Protein AF-A0A317HDI4-F1 (afdb_monomer_lite)

Sequence (137 aa):
MKSIYSAAELQEAIDELERKRINQELDIHDHFEGLVENLKPANLVKHTFQDILSSPSARNNLLGSAIGLGSGLLSRKLLVGKSTSILGKTIGSLVQFGVAGVIAKNSEKIKEKAAELIGRIFGRKKRYQPDIIEEEK

Secondary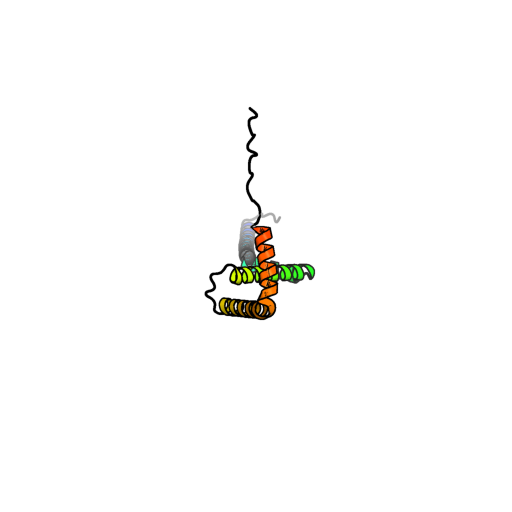 structure (DSSP, 8-state):
-PPP-SHHHHHHHHHHHHHHHHHHHHHHHHHHHHHHHHHSHHHHHHHHHHHHHHSHHHHHHHHHHHHHHHHHHHHHHHHTS---SHHHHHHHHHHHHHHHHHHHHTHHHHHHHHHHHHHHHH---PPP---------

Structure (mmCIF, N/CA/C/O backbone):
data_AF-A0A317HDI4-F1
#
_entry.id   AF-A0A317HDI4-F1
#
loop_
_atom_site.group_PDB
_atom_site.id
_atom_site.type_symbol
_atom_site.label_atom_id
_atom_site.label_alt_id
_atom_site.label_comp_id
_atom_site.label_asym_id
_atom_site.label_entity_id
_atom_site.label_seq_id
_atom_site.pdbx_PDB_ins_code
_atom_site.Cartn_x
_atom_site.Cartn_y
_atom_site.Cartn_z
_atom_site.occupancy
_atom_site.B_iso_or_equiv
_atom_site.auth_seq_id
_atom_site.auth_comp_id
_atom_site.auth_asym_id
_atom_site.auth_atom_id
_atom_site.pdbx_PDB_model_num
ATOM 1 N N .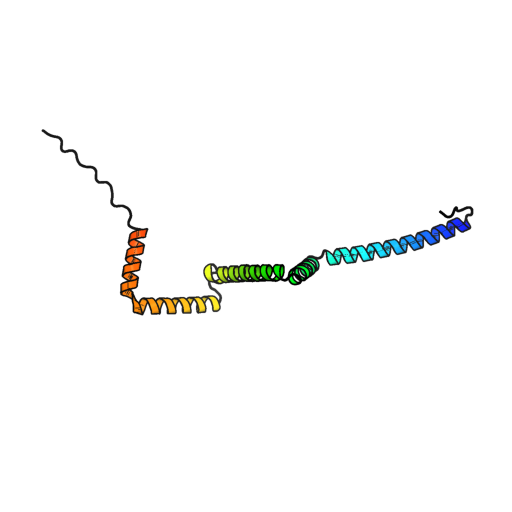 MET A 1 1 ? 29.352 12.838 -38.281 1.00 51.97 1 MET A N 1
ATOM 2 C CA . MET A 1 1 ? 28.609 12.124 -39.340 1.00 51.97 1 MET A CA 1
ATOM 3 C C . MET A 1 1 ? 29.625 11.600 -40.331 1.00 51.97 1 MET A C 1
ATOM 5 O O . MET A 1 1 ? 30.459 12.385 -40.764 1.00 51.97 1 MET A O 1
ATOM 9 N N . LYS A 1 2 ? 29.621 10.293 -40.611 1.00 65.94 2 LYS A N 1
ATOM 10 C CA . LYS A 1 2 ? 30.476 9.711 -41.650 1.00 65.94 2 LYS A CA 1
ATOM 11 C C . LYS A 1 2 ? 29.814 10.033 -42.993 1.00 65.94 2 LYS A C 1
ATOM 13 O O . LYS A 1 2 ? 28.639 9.725 -43.169 1.00 65.94 2 LYS A O 1
ATOM 18 N N . SER A 1 3 ? 30.513 10.742 -43.871 1.00 70.62 3 SER A N 1
ATOM 19 C CA . SER A 1 3 ? 29.998 11.067 -45.202 1.00 70.62 3 SER A CA 1
ATOM 20 C C . SER A 1 3 ? 30.169 9.848 -46.106 1.00 70.62 3 SER A C 1
ATOM 22 O O . SER A 1 3 ? 31.257 9.280 -46.150 1.00 70.62 3 SER A O 1
ATOM 24 N N . ILE A 1 4 ? 29.089 9.429 -46.762 1.00 71.31 4 ILE A N 1
ATOM 25 C CA . ILE A 1 4 ? 29.035 8.230 -47.607 1.00 71.31 4 ILE A CA 1
ATOM 26 C C . ILE A 1 4 ? 29.308 8.663 -49.047 1.00 71.31 4 ILE A C 1
ATOM 28 O O . ILE A 1 4 ? 28.578 9.504 -49.573 1.00 71.31 4 ILE A O 1
ATOM 32 N N . TYR A 1 5 ? 30.341 8.108 -49.679 1.00 75.81 5 TYR A N 1
ATOM 33 C CA . TYR A 1 5 ? 30.775 8.509 -51.021 1.00 75.81 5 TYR A CA 1
ATOM 34 C C . TYR A 1 5 ? 30.715 7.367 -52.046 1.00 75.81 5 TYR A C 1
ATOM 36 O O . TYR A 1 5 ? 30.917 7.611 -53.236 1.00 75.81 5 TYR A O 1
ATOM 44 N N . SER A 1 6 ? 30.405 6.135 -51.626 1.00 82.69 6 SER A N 1
ATOM 45 C CA . SER A 1 6 ? 30.270 4.981 -52.523 1.00 82.69 6 SER A CA 1
ATOM 46 C C . SER A 1 6 ? 29.069 4.088 -52.192 1.00 82.69 6 SER A C 1
ATOM 48 O O . SER A 1 6 ? 28.567 4.070 -51.069 1.00 82.69 6 SER A O 1
ATOM 50 N N . ALA A 1 7 ? 28.621 3.303 -53.178 1.00 82.44 7 ALA A N 1
ATOM 51 C CA . ALA A 1 7 ? 27.519 2.353 -53.005 1.00 82.44 7 ALA A CA 1
ATOM 52 C C . ALA A 1 7 ? 27.822 1.267 -51.951 1.00 82.44 7 ALA A C 1
ATOM 54 O O . ALA A 1 7 ? 26.915 0.829 -51.251 1.00 82.44 7 ALA A O 1
ATOM 55 N N . ALA A 1 8 ? 29.091 0.869 -51.801 1.00 83.94 8 ALA A N 1
ATOM 56 C CA . ALA A 1 8 ? 29.512 -0.102 -50.791 1.00 83.94 8 ALA A CA 1
ATOM 57 C C . ALA A 1 8 ? 29.416 0.469 -49.364 1.00 83.94 8 ALA A C 1
ATOM 59 O O . ALA A 1 8 ? 28.897 -0.193 -48.471 1.00 83.94 8 ALA A O 1
ATOM 60 N N . GLU A 1 9 ? 29.841 1.721 -49.166 1.00 83.31 9 GLU A N 1
ATOM 61 C CA . GLU A 1 9 ? 29.707 2.423 -47.880 1.00 83.31 9 GLU A CA 1
ATOM 62 C C . GLU A 1 9 ? 28.240 2.688 -47.516 1.00 83.31 9 GLU A C 1
ATOM 64 O O . GLU A 1 9 ? 27.886 2.703 -46.338 1.00 83.31 9 GLU A O 1
ATOM 69 N N . LEU A 1 10 ? 27.376 2.894 -48.518 1.00 86.94 10 LEU A N 1
ATOM 70 C CA . LEU A 1 10 ? 25.941 3.052 -48.300 1.00 86.94 10 LEU A CA 1
ATOM 71 C C . LEU A 1 10 ? 25.313 1.753 -47.792 1.00 86.94 10 LEU A C 1
ATOM 73 O O . LEU A 1 10 ? 24.538 1.798 -46.841 1.00 86.94 10 LEU A O 1
ATOM 77 N N . GLN A 1 11 ? 25.666 0.613 -48.390 1.00 87.75 11 GLN A N 1
ATOM 78 C CA . GLN A 1 11 ? 25.165 -0.687 -47.947 1.00 87.75 11 GLN A CA 1
ATOM 79 C C . GLN A 1 11 ? 25.640 -1.016 -46.529 1.00 87.75 11 GLN A C 1
ATOM 81 O O . GLN A 1 11 ? 24.835 -1.408 -45.694 1.00 87.75 11 GLN A O 1
ATOM 86 N N . GLU A 1 12 ? 26.916 -0.773 -46.220 1.00 88.81 12 GLU A N 1
ATOM 87 C CA . GLU A 1 12 ? 27.449 -0.979 -44.868 1.00 88.81 12 GLU A CA 1
ATOM 88 C C . GLU A 1 12 ? 26.725 -0.104 -43.831 1.00 88.81 12 GLU A C 1
ATOM 90 O O . GLU A 1 12 ? 26.368 -0.579 -42.752 1.00 88.81 12 GLU A O 1
ATOM 95 N N . ALA A 1 13 ? 26.448 1.160 -44.171 1.00 88.75 13 ALA A N 1
ATOM 96 C CA . ALA A 1 13 ? 25.691 2.061 -43.309 1.00 88.75 13 ALA A CA 1
ATOM 97 C C . ALA A 1 13 ? 24.229 1.616 -43.129 1.00 88.75 13 ALA A C 1
ATOM 99 O O . ALA A 1 13 ? 23.687 1.755 -42.034 1.00 88.75 13 ALA A O 1
ATOM 100 N N . ILE A 1 14 ? 23.588 1.073 -44.171 1.00 90.94 14 ILE A N 1
ATOM 101 C CA . ILE A 1 14 ? 22.241 0.490 -44.075 1.00 90.94 14 ILE A CA 1
ATOM 102 C C . ILE A 1 14 ? 22.266 -0.714 -43.131 1.00 90.94 14 ILE A C 1
ATOM 104 O O . ILE A 1 14 ? 21.488 -0.741 -42.182 1.00 90.94 14 ILE A O 1
ATOM 108 N N . ASP A 1 15 ? 23.210 -1.639 -43.306 1.00 92.50 15 ASP A N 1
ATOM 109 C CA . ASP A 1 15 ? 23.334 -2.835 -42.467 1.00 92.50 15 ASP A CA 1
ATOM 110 C C . ASP A 1 15 ? 23.645 -2.486 -40.996 1.00 92.50 15 ASP A C 1
ATOM 112 O O . ASP A 1 15 ? 23.232 -3.184 -40.063 1.00 92.50 15 ASP A O 1
ATOM 116 N N . GLU A 1 16 ? 24.414 -1.421 -40.750 1.00 93.19 16 GLU A N 1
ATOM 117 C CA . GLU A 1 16 ? 24.659 -0.893 -39.403 1.00 93.19 16 GLU A CA 1
ATOM 118 C C . GLU A 1 16 ? 23.378 -0.294 -38.802 1.00 93.19 16 GLU A C 1
ATOM 120 O O . GLU A 1 16 ? 23.027 -0.580 -37.651 1.00 93.19 16 GLU A O 1
ATOM 125 N N . LEU A 1 17 ? 22.655 0.516 -39.579 1.00 93.25 17 LEU A N 1
ATOM 126 C CA . LEU A 1 17 ? 21.414 1.148 -39.143 1.00 93.25 17 LEU A CA 1
ATOM 127 C C . LEU A 1 17 ? 20.306 0.124 -38.890 1.00 93.25 17 LEU A C 1
ATOM 129 O O . LEU A 1 17 ? 19.580 0.277 -37.912 1.00 93.25 17 LEU A O 1
ATOM 133 N N . GLU A 1 18 ? 20.190 -0.925 -39.699 1.00 93.69 18 GLU A N 1
ATOM 134 C CA . GLU A 1 18 ? 19.237 -2.019 -39.489 1.00 93.69 18 GLU A CA 1
ATOM 135 C C . GLU A 1 18 ? 19.530 -2.775 -38.194 1.00 93.69 18 GLU A C 1
ATOM 137 O O . GLU A 1 18 ? 18.636 -2.962 -37.368 1.00 93.69 18 GLU A O 1
ATOM 142 N N . ARG A 1 19 ? 20.799 -3.114 -37.940 1.00 93.38 19 ARG A N 1
ATOM 143 C CA . ARG A 1 19 ? 21.206 -3.720 -36.663 1.00 93.38 19 ARG A CA 1
ATOM 144 C C . ARG A 1 19 ? 20.884 -2.815 -35.480 1.00 93.38 19 ARG A C 1
ATOM 146 O O . ARG A 1 19 ? 20.375 -3.279 -34.460 1.00 93.38 19 ARG A O 1
ATOM 153 N N . LYS A 1 20 ? 21.138 -1.512 -35.613 1.00 93.62 20 LYS A N 1
ATOM 154 C CA . LYS A 1 20 ? 20.804 -0.536 -34.574 1.00 93.62 20 LYS A CA 1
ATOM 155 C C . LYS A 1 20 ? 19.295 -0.434 -34.350 1.00 93.62 20 LYS A C 1
ATOM 157 O O . LYS A 1 20 ? 18.872 -0.372 -33.201 1.00 93.62 20 LYS A O 1
ATOM 162 N N . ARG A 1 21 ? 18.497 -0.442 -35.419 1.00 93.25 21 ARG A N 1
ATOM 163 C CA . ARG A 1 21 ? 17.029 -0.422 -35.366 1.00 93.25 21 ARG A CA 1
ATOM 164 C C . ARG A 1 21 ? 16.480 -1.636 -34.627 1.00 93.25 21 ARG A C 1
ATOM 166 O O . ARG A 1 21 ? 15.692 -1.445 -33.712 1.00 93.25 21 ARG A O 1
ATOM 173 N N . ILE A 1 22 ? 16.948 -2.838 -34.964 1.00 94.94 22 ILE A N 1
ATOM 174 C CA . ILE A 1 22 ? 16.524 -4.083 -34.305 1.00 94.94 22 ILE A CA 1
ATOM 175 C C . ILE A 1 22 ? 16.844 -4.035 -32.807 1.00 94.94 22 ILE A C 1
ATOM 177 O O . ILE A 1 22 ? 15.984 -4.319 -31.980 1.00 94.94 22 ILE A O 1
ATOM 181 N N . ASN A 1 23 ? 18.054 -3.609 -32.437 1.00 93.44 23 ASN A N 1
ATOM 182 C CA . ASN A 1 23 ? 18.427 -3.488 -31.025 1.00 93.44 23 ASN A CA 1
ATOM 183 C C . ASN A 1 23 ? 17.573 -2.451 -30.281 1.00 93.44 23 ASN A C 1
ATOM 185 O O . ASN A 1 23 ? 17.195 -2.676 -29.138 1.00 93.44 23 ASN A O 1
ATOM 189 N N . GLN A 1 24 ? 17.258 -1.322 -30.923 1.00 93.19 24 GLN A N 1
ATOM 190 C CA . GLN A 1 24 ? 16.378 -0.304 -30.345 1.00 93.19 24 GLN A CA 1
ATOM 191 C C . GLN A 1 24 ? 14.946 -0.814 -30.167 1.00 93.19 24 GLN A C 1
ATOM 193 O O . GLN A 1 24 ? 14.303 -0.483 -29.179 1.00 93.19 24 GLN A O 1
ATOM 198 N N . GLU A 1 25 ? 14.443 -1.606 -31.111 1.00 91.69 25 GLU A N 1
ATOM 199 C CA . GLU A 1 25 ? 13.111 -2.200 -31.030 1.00 91.69 25 GLU A CA 1
ATOM 200 C C . GLU A 1 25 ? 13.007 -3.198 -29.871 1.00 91.69 25 GLU A C 1
ATOM 202 O O . GLU A 1 25 ? 12.061 -3.122 -29.088 1.00 91.69 25 GLU A O 1
ATOM 207 N N . LEU A 1 26 ? 14.013 -4.063 -29.710 1.00 92.38 26 LEU A N 1
ATOM 208 C CA . LEU A 1 26 ? 14.100 -4.991 -28.579 1.00 92.38 26 LEU A CA 1
ATOM 209 C C . LEU A 1 26 ? 14.149 -4.247 -27.239 1.00 92.38 26 LEU A C 1
ATOM 211 O O . LEU A 1 26 ? 13.400 -4.577 -26.326 1.00 92.38 26 LEU A O 1
ATOM 215 N N . ASP A 1 27 ? 14.966 -3.198 -27.145 1.00 92.81 27 ASP A N 1
ATOM 216 C CA . ASP A 1 27 ? 15.086 -2.400 -25.924 1.00 92.81 27 ASP A CA 1
ATOM 217 C C . ASP A 1 27 ? 13.758 -1.715 -25.559 1.00 92.81 27 ASP A C 1
ATOM 219 O O . ASP A 1 27 ? 13.345 -1.719 -24.400 1.00 92.81 27 ASP A O 1
ATOM 223 N N . ILE A 1 28 ? 13.032 -1.179 -26.548 1.00 92.19 28 ILE A N 1
ATOM 224 C CA . ILE A 1 28 ? 11.699 -0.595 -26.331 1.00 92.19 28 ILE A CA 1
ATOM 225 C C . ILE A 1 28 ? 10.714 -1.654 -25.838 1.00 92.19 28 ILE A C 1
ATOM 227 O O . ILE A 1 28 ? 9.930 -1.368 -24.932 1.00 92.19 28 ILE A O 1
ATOM 231 N N . HIS A 1 29 ? 10.734 -2.849 -26.428 1.00 91.88 29 HIS A N 1
ATOM 232 C CA . HIS A 1 29 ? 9.848 -3.936 -26.031 1.00 91.88 29 HIS A CA 1
ATOM 233 C C . HIS A 1 29 ? 10.092 -4.350 -24.574 1.00 91.88 29 HIS A C 1
ATOM 235 O O . HIS A 1 29 ? 9.150 -4.376 -23.782 1.00 91.88 29 HIS A O 1
ATOM 241 N N . ASP A 1 30 ? 11.351 -4.559 -24.190 1.00 89.06 30 ASP A N 1
ATOM 242 C CA . ASP A 1 30 ? 11.730 -4.935 -22.825 1.00 89.06 30 ASP A CA 1
ATOM 243 C C . ASP A 1 30 ? 11.349 -3.850 -21.806 1.00 89.06 30 ASP A C 1
ATOM 245 O O . ASP A 1 30 ? 10.769 -4.135 -20.752 1.00 89.06 30 ASP A O 1
ATOM 249 N N . HIS A 1 31 ? 11.605 -2.579 -22.133 1.00 87.75 31 HIS A N 1
ATOM 250 C CA . HIS A 1 31 ? 11.185 -1.464 -21.288 1.00 87.75 31 HIS A CA 1
ATOM 251 C C . HIS A 1 31 ? 9.661 -1.387 -21.181 1.00 87.75 31 HIS A C 1
ATOM 253 O O . HIS A 1 31 ? 9.137 -1.151 -20.094 1.00 87.75 31 HIS A O 1
ATOM 259 N N . PHE A 1 32 ? 8.929 -1.599 -22.275 1.00 91.00 32 PHE A N 1
ATOM 260 C CA . PHE A 1 32 ? 7.472 -1.560 -22.270 1.00 91.00 32 PHE A CA 1
ATOM 261 C C . PHE A 1 32 ? 6.872 -2.686 -21.424 1.00 91.00 32 PHE A C 1
ATOM 263 O O . PHE A 1 32 ? 5.998 -2.415 -20.601 1.00 91.00 32 PHE A O 1
ATOM 270 N N . GLU A 1 33 ? 7.362 -3.919 -21.551 1.00 87.75 33 GLU A N 1
ATOM 271 C CA . GLU A 1 33 ? 6.933 -5.032 -20.699 1.00 87.75 33 GLU A CA 1
ATOM 272 C C . GLU A 1 33 ? 7.219 -4.751 -19.222 1.00 87.75 33 GLU A C 1
ATOM 274 O O . GLU A 1 33 ? 6.340 -4.928 -18.375 1.00 87.75 33 GLU A O 1
ATOM 279 N N . GLY A 1 34 ? 8.407 -4.224 -18.909 1.00 85.94 34 GLY A N 1
ATOM 280 C CA . GLY A 1 34 ? 8.758 -3.806 -17.555 1.00 85.94 34 GLY A CA 1
ATOM 281 C C . GLY A 1 34 ? 7.838 -2.707 -17.017 1.00 85.94 34 GLY A C 1
ATOM 282 O O . GLY A 1 34 ? 7.416 -2.755 -15.860 1.00 85.94 34 GLY A O 1
ATOM 283 N N . LEU A 1 35 ? 7.473 -1.723 -17.841 1.00 87.00 35 LEU A N 1
ATOM 284 C CA . LEU A 1 35 ? 6.528 -0.670 -17.462 1.00 87.00 35 LEU A CA 1
ATOM 285 C C . LEU A 1 35 ? 5.124 -1.232 -17.232 1.00 87.00 35 LEU A C 1
ATOM 287 O O . LEU A 1 35 ? 4.499 -0.908 -16.223 1.00 87.00 35 LEU A O 1
ATOM 291 N N . VAL A 1 36 ? 4.639 -2.098 -18.123 1.00 89.88 36 VAL A N 1
ATOM 292 C CA . VAL A 1 36 ? 3.338 -2.761 -17.979 1.00 89.88 36 VAL A CA 1
ATOM 293 C C . VAL A 1 36 ? 3.302 -3.587 -16.700 1.00 89.88 36 VAL A C 1
ATOM 295 O O . VAL A 1 36 ? 2.325 -3.503 -15.958 1.00 89.88 36 VAL A O 1
ATOM 298 N N . GLU A 1 37 ? 4.365 -4.335 -16.399 1.00 88.62 37 GLU A N 1
ATOM 299 C CA . GLU A 1 37 ? 4.484 -5.105 -15.164 1.00 88.62 37 GLU A CA 1
ATOM 300 C C . GLU A 1 37 ? 4.437 -4.186 -13.938 1.00 88.62 37 GLU A C 1
ATOM 302 O O . GLU A 1 37 ? 3.625 -4.405 -13.041 1.00 88.62 37 GLU A O 1
ATOM 307 N N . ASN A 1 38 ? 5.225 -3.111 -13.907 1.00 86.12 38 ASN A N 1
ATOM 308 C CA . ASN A 1 38 ? 5.256 -2.179 -12.776 1.00 86.12 38 ASN A CA 1
ATOM 309 C C . ASN A 1 38 ? 3.932 -1.425 -12.568 1.00 86.12 38 ASN A C 1
ATOM 311 O O . ASN A 1 38 ? 3.560 -1.136 -11.431 1.00 86.12 38 ASN A O 1
ATOM 315 N N . LEU A 1 39 ? 3.195 -1.144 -13.646 1.00 88.69 39 LEU A N 1
ATOM 316 C CA . LEU A 1 39 ? 1.883 -0.497 -13.598 1.00 88.69 39 LEU A CA 1
ATOM 317 C C . LEU A 1 39 ? 0.745 -1.455 -13.223 1.00 88.69 39 LEU A C 1
ATOM 319 O O . LEU A 1 39 ? -0.381 -1.000 -12.993 1.00 88.69 39 LEU A O 1
ATOM 323 N N . LYS A 1 40 ? 0.997 -2.768 -13.114 1.00 91.88 40 LYS A N 1
ATOM 324 C CA . LYS A 1 40 ? -0.011 -3.693 -12.585 1.00 91.88 40 LYS A CA 1
ATOM 325 C C . LYS A 1 40 ? -0.406 -3.252 -11.174 1.00 91.88 40 LYS A C 1
ATOM 327 O O . LYS A 1 40 ? 0.473 -3.024 -10.339 1.00 91.88 40 LYS A O 1
ATOM 332 N N . PRO A 1 41 ? -1.712 -3.223 -10.843 1.00 85.88 41 PRO A N 1
ATOM 333 C CA . PRO A 1 41 ? -2.178 -2.786 -9.528 1.00 85.88 41 PRO A CA 1
ATOM 334 C C . PRO A 1 41 ? -1.500 -3.517 -8.363 1.00 85.88 41 PRO A C 1
ATOM 336 O O . PRO A 1 41 ? -1.201 -2.908 -7.342 1.00 85.88 41 PRO A O 1
ATOM 339 N N . ALA A 1 42 ? -1.204 -4.810 -8.528 1.00 88.94 42 ALA A N 1
ATOM 340 C CA . ALA A 1 42 ? -0.504 -5.602 -7.522 1.00 88.94 42 ALA A CA 1
ATOM 341 C C . ALA A 1 42 ? 0.920 -5.085 -7.240 1.00 88.94 42 ALA A C 1
ATOM 343 O O . ALA A 1 42 ? 1.313 -4.993 -6.076 1.00 88.94 42 ALA A O 1
ATOM 344 N N . ASN A 1 43 ? 1.670 -4.710 -8.280 1.00 89.12 43 ASN A N 1
ATOM 345 C CA . ASN A 1 43 ? 3.035 -4.200 -8.145 1.00 89.12 43 ASN A CA 1
ATOM 346 C C . ASN A 1 43 ? 3.034 -2.755 -7.627 1.00 89.12 43 ASN A C 1
ATOM 348 O O . ASN A 1 43 ? 3.799 -2.444 -6.718 1.00 89.12 43 ASN A O 1
ATOM 352 N N . LEU A 1 44 ? 2.092 -1.916 -8.073 1.00 87.31 44 LEU A N 1
ATOM 353 C CA . LEU A 1 44 ? 1.881 -0.573 -7.516 1.00 87.31 44 LEU A CA 1
ATOM 354 C C . LEU A 1 44 ? 1.601 -0.615 -6.007 1.00 87.31 44 LEU A C 1
ATOM 356 O O . LEU A 1 44 ? 2.243 0.093 -5.228 1.00 87.31 44 LEU A O 1
ATOM 360 N N . VAL A 1 45 ? 0.674 -1.473 -5.570 1.00 87.38 45 VAL A N 1
ATOM 361 C CA . VAL A 1 45 ? 0.378 -1.647 -4.140 1.00 87.38 45 VAL A CA 1
ATOM 362 C C . VAL A 1 45 ? 1.607 -2.161 -3.400 1.00 87.38 45 VAL A C 1
ATOM 364 O O . VAL A 1 45 ? 1.924 -1.639 -2.340 1.00 87.38 45 VAL A O 1
ATOM 367 N N . LYS A 1 46 ? 2.335 -3.135 -3.953 1.00 85.56 46 LYS A N 1
ATOM 368 C CA . LYS A 1 46 ? 3.540 -3.692 -3.327 1.00 85.56 46 LYS A CA 1
ATOM 369 C C . LYS A 1 46 ? 4.622 -2.633 -3.095 1.00 85.56 46 LYS A C 1
ATOM 371 O O . LYS A 1 46 ? 5.111 -2.531 -1.971 1.00 85.56 46 LYS A O 1
ATOM 376 N N . HIS A 1 47 ? 4.960 -1.847 -4.118 1.00 81.19 47 HIS A N 1
ATOM 377 C CA . HIS A 1 47 ? 5.974 -0.794 -4.017 1.00 81.19 47 HIS A CA 1
ATOM 378 C C . HIS A 1 47 ? 5.539 0.310 -3.050 1.00 81.19 47 HIS A C 1
ATOM 380 O O . HIS A 1 47 ? 6.264 0.619 -2.109 1.00 81.19 47 HIS A O 1
ATOM 386 N N . THR A 1 48 ? 4.303 0.804 -3.175 1.00 82.88 48 THR A N 1
ATOM 387 C CA . THR A 1 48 ? 3.780 1.828 -2.255 1.00 82.88 48 THR A CA 1
ATOM 388 C C . THR A 1 48 ? 3.710 1.347 -0.804 1.00 82.88 48 THR A C 1
ATOM 390 O O . THR A 1 48 ? 4.061 2.099 0.103 1.00 82.88 48 THR A O 1
ATOM 393 N N . PHE A 1 49 ? 3.322 0.092 -0.544 1.00 81.88 49 PHE A N 1
ATOM 394 C CA . PHE A 1 49 ? 3.332 -0.460 0.813 1.00 81.88 49 PHE A CA 1
ATOM 395 C C . PHE A 1 49 ? 4.753 -0.572 1.365 1.00 81.88 49 PHE A C 1
ATOM 397 O O . PHE A 1 49 ? 4.983 -0.196 2.512 1.00 81.88 49 PHE A O 1
ATOM 404 N N . GLN A 1 50 ? 5.709 -1.073 0.577 1.00 80.75 50 GLN A N 1
ATOM 405 C CA . GLN A 1 50 ? 7.107 -1.184 1.005 1.00 80.75 50 GLN A CA 1
ATOM 406 C C . GLN A 1 50 ? 7.703 0.185 1.358 1.00 80.75 50 GLN A C 1
ATOM 408 O O . GLN A 1 50 ? 8.342 0.317 2.406 1.00 80.75 50 GLN A O 1
ATOM 413 N N . ASP A 1 51 ? 7.412 1.216 0.568 1.00 78.75 51 ASP A N 1
ATOM 414 C CA . ASP A 1 51 ? 7.854 2.587 0.837 1.00 78.75 51 ASP A CA 1
ATOM 415 C C . ASP A 1 51 ? 7.216 3.154 2.118 1.00 78.75 51 ASP A C 1
ATOM 417 O O . ASP A 1 51 ? 7.896 3.735 2.968 1.00 78.75 51 ASP A O 1
ATOM 421 N N . ILE A 1 52 ? 5.918 2.906 2.326 1.00 79.62 52 ILE A N 1
ATOM 422 C CA . ILE A 1 52 ? 5.182 3.297 3.541 1.00 79.62 52 ILE A CA 1
ATOM 423 C C . ILE A 1 52 ? 5.731 2.580 4.787 1.00 79.62 52 ILE A C 1
ATOM 425 O O . ILE A 1 52 ? 5.868 3.185 5.849 1.00 79.62 52 ILE A O 1
ATOM 429 N N . LEU A 1 53 ? 6.074 1.295 4.690 1.00 79.44 53 LEU A N 1
ATOM 430 C CA . LEU A 1 53 ? 6.583 0.494 5.813 1.00 79.44 53 LEU A CA 1
ATOM 431 C C . LEU A 1 53 ? 8.029 0.828 6.211 1.00 79.44 53 LEU A C 1
ATOM 433 O O . LEU A 1 53 ? 8.429 0.534 7.349 1.00 79.44 53 LEU A O 1
ATOM 437 N N . SER A 1 54 ? 8.784 1.436 5.293 1.00 82.00 54 SER A N 1
ATOM 438 C CA . SER A 1 54 ? 10.175 1.864 5.486 1.00 82.00 54 SER A CA 1
ATOM 439 C C . SER A 1 54 ? 10.291 3.125 6.349 1.00 82.00 54 SER A C 1
ATOM 441 O O . SER A 1 54 ? 11.314 3.354 6.991 1.00 82.00 54 SER A O 1
ATOM 443 N N . SER A 1 55 ? 9.224 3.923 6.429 1.00 83.19 55 SER A N 1
ATOM 444 C CA . SER A 1 55 ? 9.142 5.119 7.268 1.00 83.19 55 SER A CA 1
ATOM 445 C C . SER A 1 55 ? 8.513 4.792 8.638 1.00 83.19 55 SER A C 1
ATOM 447 O O . SER A 1 55 ? 7.385 4.289 8.692 1.00 83.19 55 SER A O 1
ATOM 449 N N . PRO A 1 56 ? 9.177 5.100 9.776 1.00 77.69 56 PRO A N 1
ATOM 450 C CA . PRO A 1 56 ? 8.614 4.854 11.109 1.00 77.69 56 PRO A CA 1
ATOM 451 C C . PRO A 1 56 ? 7.269 5.560 11.347 1.00 77.69 56 PRO A C 1
ATOM 453 O O . PRO A 1 56 ? 6.370 5.002 11.973 1.00 77.69 56 PRO A O 1
ATOM 456 N N . SER A 1 57 ? 7.107 6.774 10.810 1.00 80.56 57 SER A N 1
ATOM 457 C CA . SER A 1 57 ? 5.871 7.560 10.927 1.00 80.56 57 SER A CA 1
ATOM 458 C C . SER A 1 57 ? 4.735 6.971 10.084 1.00 80.56 57 SER A C 1
ATOM 460 O O . SER A 1 57 ? 3.605 6.817 10.553 1.00 80.56 57 SER A O 1
ATOM 462 N N . ALA A 1 58 ? 5.035 6.561 8.850 1.00 81.06 58 ALA A N 1
ATOM 463 C CA . ALA A 1 58 ? 4.043 6.001 7.943 1.00 81.06 58 ALA A CA 1
ATOM 464 C C . ALA A 1 58 ? 3.576 4.603 8.392 1.00 81.06 58 ALA A C 1
ATOM 466 O O . ALA A 1 58 ? 2.384 4.306 8.303 1.00 81.06 58 ALA A O 1
ATOM 467 N N . ARG A 1 59 ? 4.456 3.803 9.015 1.00 80.44 59 ARG A N 1
ATOM 468 C CA . ARG A 1 59 ? 4.071 2.562 9.708 1.00 80.44 59 ARG A CA 1
ATOM 469 C C . ARG A 1 59 ? 3.022 2.809 10.793 1.00 80.44 59 ARG A C 1
ATOM 471 O O . ARG A 1 59 ? 2.019 2.102 10.831 1.00 80.44 59 ARG A O 1
ATOM 478 N N . ASN A 1 60 ? 3.224 3.804 11.656 1.00 81.69 60 ASN A N 1
ATOM 479 C CA . ASN A 1 60 ? 2.282 4.102 12.741 1.00 81.69 60 ASN A CA 1
ATOM 480 C C . ASN A 1 60 ? 0.907 4.530 12.204 1.00 81.69 60 ASN A C 1
ATOM 482 O O . ASN A 1 60 ? -0.120 4.053 12.688 1.00 81.69 60 ASN A O 1
ATOM 486 N N . ASN A 1 61 ? 0.880 5.357 11.156 1.00 83.06 61 ASN A N 1
ATOM 487 C CA . ASN A 1 61 ? -0.362 5.779 10.500 1.00 83.06 61 ASN A CA 1
ATOM 488 C C . ASN A 1 61 ? -1.090 4.618 9.805 1.00 83.06 61 ASN A C 1
ATOM 490 O O . ASN A 1 61 ? -2.319 4.521 9.874 1.00 83.06 61 ASN A O 1
ATOM 494 N N . LEU A 1 62 ? -0.344 3.710 9.169 1.00 85.19 62 LEU A N 1
ATOM 495 C CA . LEU A 1 62 ? -0.896 2.516 8.534 1.00 85.19 62 LEU A CA 1
ATOM 496 C C . LEU A 1 62 ? -1.477 1.549 9.569 1.00 85.19 62 LEU A C 1
ATOM 498 O O . LEU A 1 62 ? -2.578 1.045 9.372 1.00 85.19 62 LEU A O 1
ATOM 502 N N . LEU A 1 63 ? -0.779 1.325 10.686 1.00 86.12 63 LEU A N 1
ATOM 503 C CA . LEU A 1 63 ? -1.285 0.514 11.794 1.00 86.12 63 LEU A CA 1
ATOM 504 C C . LEU A 1 63 ? -2.559 1.122 12.388 1.00 86.12 63 LEU A C 1
ATOM 506 O O . LEU A 1 63 ? -3.543 0.409 12.567 1.00 86.12 63 LEU A O 1
ATOM 510 N N . GLY A 1 64 ? -2.579 2.438 12.623 1.00 84.19 64 GLY A N 1
ATOM 511 C CA . GLY A 1 64 ? -3.775 3.147 13.082 1.00 84.19 64 GLY A CA 1
ATOM 512 C C . GLY A 1 64 ? -4.951 2.991 12.115 1.00 84.19 64 GLY A C 1
ATOM 513 O O . GLY A 1 64 ? -6.069 2.693 12.533 1.00 84.19 64 GLY A O 1
ATOM 514 N N . SER A 1 65 ? -4.687 3.098 10.812 1.00 87.12 65 SER A N 1
ATOM 515 C CA . SER A 1 65 ? -5.693 2.928 9.758 1.00 87.12 65 SER A CA 1
ATOM 516 C C . SER A 1 65 ? -6.176 1.479 9.634 1.00 87.12 65 SER A C 1
ATOM 518 O O . SER A 1 65 ? -7.374 1.244 9.516 1.00 87.12 65 SER A O 1
ATOM 520 N N . ALA A 1 66 ? -5.281 0.493 9.724 1.00 88.88 66 ALA A N 1
ATOM 521 C CA . ALA A 1 66 ? -5.624 -0.928 9.716 1.00 88.88 66 ALA A CA 1
ATOM 522 C C . ALA A 1 66 ? -6.471 -1.308 10.938 1.00 88.88 66 ALA A C 1
ATOM 524 O O . ALA A 1 66 ? -7.456 -2.033 10.805 1.00 88.88 66 ALA A O 1
ATOM 525 N N . ILE A 1 67 ? -6.139 -0.770 12.116 1.00 91.62 67 ILE A N 1
ATOM 526 C CA . ILE A 1 67 ? -6.940 -0.926 13.333 1.00 91.62 67 ILE A CA 1
ATOM 527 C C . ILE A 1 67 ? -8.298 -0.238 13.167 1.00 91.62 67 ILE A C 1
ATOM 529 O O . ILE A 1 67 ? -9.317 -0.836 13.501 1.00 91.62 67 ILE A O 1
ATOM 533 N N . GLY A 1 68 ? -8.353 0.978 12.622 1.00 91.50 68 GLY A N 1
ATOM 534 C CA . GLY A 1 68 ? -9.602 1.706 12.377 1.00 91.50 68 GLY A CA 1
ATOM 535 C C . GLY A 1 68 ? -10.528 0.986 11.393 1.00 91.50 68 GLY A C 1
ATOM 536 O O . GLY A 1 68 ? -11.710 0.794 11.669 1.00 91.50 68 GLY A O 1
ATOM 537 N N . LEU A 1 69 ? -9.984 0.503 10.276 1.00 92.56 69 LEU A N 1
ATOM 538 C CA . LEU A 1 69 ? -10.727 -0.271 9.282 1.00 92.56 69 LEU A CA 1
ATOM 539 C C . LEU A 1 69 ? -11.138 -1.639 9.825 1.00 92.56 69 LEU A C 1
ATOM 541 O O . LEU A 1 69 ? -12.296 -2.029 9.694 1.00 92.56 69 LEU A O 1
ATOM 545 N N . GLY A 1 70 ? -10.217 -2.355 10.470 1.00 90.38 70 GLY A N 1
ATOM 546 C CA . GLY A 1 70 ? -10.485 -3.656 11.073 1.00 90.38 70 GLY A CA 1
ATOM 547 C C . GLY A 1 70 ? -11.558 -3.558 12.152 1.00 90.38 70 GLY A C 1
ATOM 548 O O . GLY A 1 70 ? -12.551 -4.279 12.099 1.00 90.38 70 GLY A O 1
ATOM 549 N N . SER A 1 71 ? -11.417 -2.616 13.084 1.00 89.75 71 SER A N 1
ATOM 550 C CA . SER A 1 71 ? -12.413 -2.366 14.130 1.00 89.75 71 SER A CA 1
ATOM 551 C C . SER A 1 71 ? -13.744 -1.881 13.561 1.00 89.75 71 SER A C 1
ATOM 553 O O . SER A 1 71 ? -14.781 -2.352 14.012 1.00 89.75 71 SER A O 1
ATOM 555 N N . GLY A 1 72 ? -13.752 -1.022 12.538 1.00 86.31 72 GLY A N 1
ATOM 556 C CA . GLY A 1 72 ? -14.968 -0.563 11.865 1.00 86.31 72 GLY A CA 1
ATOM 557 C C . GLY A 1 72 ? -15.711 -1.686 11.137 1.00 86.31 72 GLY A C 1
ATOM 558 O O . GLY A 1 72 ? -16.932 -1.804 11.256 1.00 86.31 72 GLY A O 1
ATOM 559 N N . LEU A 1 73 ? -14.987 -2.565 10.439 1.00 85.75 73 LEU A N 1
ATOM 560 C CA . LEU A 1 73 ? -15.550 -3.743 9.774 1.00 85.75 73 LEU A CA 1
ATOM 561 C C . LEU A 1 73 ? -16.067 -4.771 10.784 1.00 85.75 73 LEU A C 1
ATOM 563 O O . LEU A 1 73 ? -17.176 -5.285 10.621 1.00 85.75 73 LEU A O 1
ATOM 567 N N . LEU A 1 74 ? -15.300 -5.046 11.843 1.00 84.81 74 LEU A N 1
ATOM 568 C CA . LEU A 1 74 ? -15.723 -5.913 12.944 1.00 84.81 74 LEU A CA 1
ATOM 569 C C . LEU A 1 74 ? -16.958 -5.338 13.643 1.00 84.81 74 LEU A C 1
ATOM 571 O O . LEU A 1 74 ? -17.941 -6.049 13.830 1.00 84.81 74 LEU A O 1
ATOM 575 N N . SER A 1 75 ? -16.951 -4.042 13.948 1.00 84.69 75 SER A N 1
ATOM 576 C CA . SER A 1 75 ? -18.071 -3.321 14.549 1.00 84.69 75 SER A CA 1
ATOM 577 C C . SER A 1 75 ? -19.317 -3.402 13.670 1.00 84.69 75 SER A C 1
ATOM 579 O O . SER A 1 75 ? -20.368 -3.824 14.140 1.00 84.69 75 SER A O 1
ATOM 581 N N . ARG A 1 76 ? -19.210 -3.135 12.361 1.00 78.88 76 ARG A N 1
ATOM 582 C CA . ARG A 1 76 ? -20.335 -3.283 11.421 1.00 78.88 76 ARG A CA 1
ATOM 583 C C . ARG A 1 76 ? -20.866 -4.716 11.388 1.00 78.88 76 ARG A C 1
ATOM 585 O O . ARG A 1 76 ? -22.079 -4.917 11.348 1.00 78.88 76 ARG A O 1
ATOM 592 N N . LYS A 1 77 ? -19.983 -5.713 11.436 1.00 77.25 77 LYS A N 1
ATOM 593 C CA . LYS A 1 77 ? -20.368 -7.129 11.449 1.00 77.25 77 LYS A CA 1
ATOM 594 C C . LYS A 1 77 ? -21.075 -7.538 12.745 1.00 77.25 77 LYS A C 1
ATOM 596 O O . LYS A 1 77 ? -21.967 -8.377 12.685 1.00 77.25 77 LYS A O 1
ATOM 601 N N . LEU A 1 78 ? -20.700 -6.948 13.880 1.00 73.50 78 LEU A N 1
ATOM 602 C CA . LEU A 1 78 ? -21.285 -7.234 15.193 1.00 73.50 78 LEU A CA 1
ATOM 603 C C . LEU A 1 78 ? -22.565 -6.429 15.478 1.00 73.50 78 LEU A C 1
ATOM 605 O O . LEU A 1 78 ? -23.489 -6.970 16.075 1.00 73.50 78 LEU A O 1
ATOM 609 N N . LEU A 1 79 ? -22.628 -5.162 15.058 1.00 74.31 79 LEU A N 1
ATOM 610 C CA . LEU A 1 79 ? -23.719 -4.234 15.382 1.00 74.31 79 LEU A CA 1
ATOM 611 C C . LEU A 1 79 ? -24.821 -4.177 14.314 1.00 74.31 79 LEU A C 1
ATOM 613 O O . LEU A 1 79 ? -25.983 -3.989 14.655 1.00 74.31 79 LEU A O 1
ATOM 617 N N . VAL A 1 80 ? -24.472 -4.301 13.027 1.00 68.62 80 VAL A N 1
ATOM 618 C CA . VAL A 1 80 ? -25.404 -4.061 11.900 1.00 68.62 80 VAL A CA 1
ATOM 619 C C . VAL A 1 80 ? -25.744 -5.351 11.141 1.00 68.62 80 VAL A C 1
ATOM 621 O O . VAL A 1 80 ? -26.783 -5.441 10.489 1.00 68.62 80 VAL A O 1
ATOM 624 N N . GLY A 1 81 ? -24.899 -6.382 11.217 1.00 57.66 81 GLY A N 1
ATOM 625 C CA . GLY A 1 81 ? -25.147 -7.663 10.557 1.00 57.66 81 GLY A CA 1
ATOM 626 C C . GLY A 1 81 ? -26.232 -8.484 11.259 1.00 57.66 81 GLY A C 1
ATOM 627 O O . GLY A 1 81 ? -26.137 -8.744 12.456 1.00 57.66 81 GLY A O 1
ATOM 628 N N . LYS A 1 82 ? -27.233 -8.973 10.510 1.00 55.75 82 LYS A N 1
ATOM 629 C CA . LYS A 1 82 ? -28.144 -10.043 10.957 1.00 55.75 82 LYS A CA 1
ATOM 630 C C . LYS A 1 82 ? -27.268 -11.219 11.407 1.00 55.75 82 LYS A C 1
ATOM 632 O O . LYS A 1 82 ? -26.658 -11.875 10.569 1.00 55.75 82 LYS A O 1
ATOM 637 N N . SER A 1 83 ? -27.130 -11.412 12.719 1.00 56.16 83 SER A N 1
ATOM 638 C CA . SER A 1 83 ? -26.219 -12.374 13.355 1.00 56.16 83 SER A CA 1
ATOM 639 C C . SER A 1 83 ? -26.525 -13.815 12.916 1.00 56.16 83 SER A C 1
ATOM 641 O O . SER A 1 83 ? -27.283 -14.544 13.555 1.00 56.16 83 SER A O 1
ATOM 643 N N . THR A 1 84 ? -25.971 -14.229 11.776 1.00 54.28 84 THR A N 1
ATOM 644 C CA . THR A 1 84 ? -26.002 -15.617 11.293 1.00 54.28 84 THR A CA 1
ATOM 645 C C . THR A 1 84 ? -24.747 -16.387 11.697 1.00 54.28 84 THR A C 1
ATOM 647 O O . THR A 1 84 ? -24.745 -17.611 11.610 1.00 54.28 84 THR A O 1
ATOM 650 N N . SER A 1 85 ? -23.698 -15.715 12.192 1.00 59.94 85 SER A N 1
ATOM 651 C CA . SER A 1 85 ? -22.488 -16.386 12.676 1.00 59.94 85 SER A CA 1
ATOM 652 C C . SER A 1 85 ? -22.604 -16.747 14.159 1.00 59.94 85 SER A C 1
ATOM 654 O O . SER A 1 85 ? -23.087 -15.971 14.985 1.00 59.94 85 SER A O 1
ATOM 656 N N . ILE A 1 86 ? -22.125 -17.943 14.501 1.00 59.91 86 ILE A N 1
ATOM 657 C CA . ILE A 1 86 ? -22.071 -18.479 15.869 1.00 59.91 86 ILE A CA 1
ATOM 658 C C . ILE A 1 86 ? -21.351 -17.499 16.817 1.00 59.91 86 ILE A C 1
ATOM 660 O O . ILE A 1 86 ? -21.792 -17.305 17.945 1.00 59.91 86 ILE A O 1
ATOM 664 N N . LEU A 1 87 ? -20.319 -16.800 16.329 1.00 64.50 87 LEU A N 1
ATOM 665 C CA . LEU A 1 87 ? -19.555 -15.802 17.090 1.00 64.50 87 LEU A CA 1
ATOM 666 C C . LEU A 1 87 ? -20.376 -14.561 17.471 1.00 64.50 87 LEU A C 1
ATOM 668 O O . LEU A 1 87 ? -20.234 -14.042 18.575 1.00 64.50 87 LEU A O 1
ATOM 672 N N . GLY A 1 88 ? -21.259 -14.088 16.586 1.00 67.56 88 GLY A N 1
ATOM 673 C CA . GLY A 1 88 ? -22.148 -12.969 16.911 1.00 67.56 88 GLY A CA 1
ATOM 674 C C . GLY A 1 88 ? -23.141 -13.335 18.018 1.00 67.56 88 GLY A C 1
ATOM 675 O O . GLY A 1 88 ? -23.437 -12.520 18.890 1.00 67.56 88 GLY A O 1
ATOM 676 N N . LYS A 1 89 ? -23.617 -14.587 18.026 1.00 65.88 89 LYS A N 1
ATOM 677 C CA . LYS A 1 89 ? -24.535 -15.098 19.053 1.00 65.88 89 LYS A CA 1
ATOM 678 C C . LYS A 1 89 ? -23.855 -15.297 20.407 1.00 65.88 89 LYS A C 1
ATOM 680 O O . LYS A 1 89 ? -24.471 -14.987 21.424 1.00 65.88 89 LYS A O 1
ATOM 685 N N . THR A 1 90 ? -22.611 -15.780 20.449 1.00 71.75 90 THR A N 1
ATOM 686 C CA . THR A 1 90 ? -21.896 -16.017 21.718 1.00 71.75 90 THR A CA 1
ATOM 687 C C . THR A 1 90 ? -21.499 -14.718 22.407 1.00 71.75 90 THR A C 1
ATOM 689 O O . THR A 1 90 ? -21.745 -14.572 23.602 1.00 71.75 90 THR A O 1
ATOM 692 N N . ILE A 1 91 ? -20.964 -13.747 21.660 1.00 77.31 91 ILE A N 1
ATOM 693 C CA . ILE A 1 91 ? -20.620 -12.425 22.203 1.00 77.31 91 ILE A CA 1
ATOM 694 C C . IL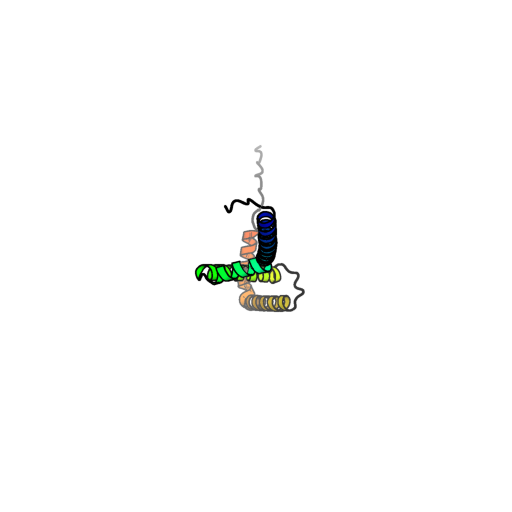E A 1 91 ? -21.892 -11.702 22.663 1.00 77.31 91 ILE A C 1
ATOM 696 O O . ILE A 1 91 ? -21.931 -11.191 23.780 1.00 77.31 91 ILE A O 1
ATOM 700 N N . GLY A 1 92 ? -22.957 -11.723 21.852 1.00 73.81 92 GLY A N 1
ATOM 701 C CA . GLY A 1 92 ? -24.248 -11.146 22.232 1.00 73.81 92 GLY A CA 1
ATOM 702 C C . GLY A 1 92 ? -24.835 -11.784 23.494 1.00 73.81 92 GLY A C 1
ATOM 703 O O . GLY A 1 92 ? -25.282 -11.070 24.388 1.00 73.81 92 GLY A O 1
ATOM 704 N N . SER A 1 93 ? -24.758 -13.113 23.614 1.00 74.69 93 SER A N 1
ATOM 705 C CA . SER A 1 93 ? -25.237 -13.836 24.800 1.00 74.69 93 SER A CA 1
ATOM 706 C C . SER A 1 93 ? -24.412 -13.504 26.041 1.00 74.69 93 SER A C 1
ATOM 708 O O . SER A 1 93 ? -24.989 -13.259 27.092 1.00 74.69 93 SER A O 1
ATOM 710 N N . LEU A 1 94 ? -23.080 -13.432 25.942 1.00 82.50 94 LEU A N 1
ATOM 711 C CA . LEU A 1 94 ? -22.213 -13.043 27.063 1.00 82.50 94 LEU A CA 1
ATOM 712 C C . LEU A 1 94 ? -22.529 -11.635 27.569 1.00 82.50 94 LEU A C 1
ATOM 714 O O . LEU A 1 94 ? -22.653 -11.429 28.775 1.00 82.50 94 LEU A O 1
ATOM 718 N N . VAL A 1 95 ? -22.711 -10.680 26.654 1.00 83.38 95 VAL A N 1
ATOM 719 C CA . VAL A 1 95 ? -23.126 -9.317 27.007 1.00 83.38 95 VAL A CA 1
ATOM 720 C C . VAL A 1 95 ? -24.507 -9.336 27.659 1.00 83.38 95 VAL A C 1
ATOM 722 O O . VAL A 1 95 ? -24.691 -8.729 28.712 1.00 83.38 95 VAL A O 1
ATOM 725 N N . GLN A 1 96 ? -25.462 -10.076 27.093 1.00 80.06 96 GLN A N 1
ATOM 726 C CA . GLN A 1 96 ? -26.808 -10.205 27.647 1.00 80.06 96 GLN A CA 1
ATOM 727 C C . GLN A 1 96 ? -26.796 -10.824 29.053 1.00 80.06 96 GLN A C 1
ATOM 729 O O . GLN A 1 96 ? -27.463 -10.300 29.940 1.00 80.06 96 GLN A O 1
ATOM 734 N N . PHE A 1 97 ? -26.011 -11.878 29.293 1.00 85.81 97 PHE A N 1
ATOM 735 C CA . PHE A 1 97 ? -25.855 -12.499 30.612 1.00 85.81 97 PHE A CA 1
ATOM 736 C C . PHE A 1 97 ? -25.154 -11.573 31.611 1.00 85.81 97 PHE A C 1
ATOM 738 O O . PHE A 1 97 ? -25.583 -11.484 32.761 1.00 85.81 97 PHE A O 1
ATOM 745 N N . GLY A 1 98 ? -24.120 -10.845 31.182 1.00 85.38 98 GLY A N 1
ATOM 746 C CA . GLY A 1 98 ? -23.427 -9.867 32.021 1.00 85.38 98 GLY A CA 1
ATOM 747 C C . GLY A 1 98 ? -24.349 -8.726 32.454 1.00 85.38 98 GLY A C 1
ATOM 748 O O . GLY A 1 98 ? -24.455 -8.425 33.643 1.00 85.38 98 GLY A O 1
ATOM 749 N N . VAL A 1 99 ? -25.084 -8.143 31.504 1.00 83.31 99 VAL A N 1
ATOM 750 C CA . VAL A 1 99 ? -26.072 -7.090 31.775 1.00 83.31 99 VAL A CA 1
ATOM 751 C C . VAL A 1 99 ? -27.214 -7.625 32.643 1.00 83.31 99 VAL A C 1
ATOM 753 O O . VAL A 1 99 ? -27.563 -6.992 33.638 1.00 83.31 99 VAL A O 1
ATOM 756 N N . ALA A 1 100 ? -27.754 -8.807 32.339 1.00 82.25 100 ALA A N 1
ATOM 757 C CA . ALA A 1 100 ? -28.812 -9.428 33.133 1.00 82.25 100 ALA A CA 1
ATOM 758 C C . ALA A 1 100 ? -28.370 -9.700 34.579 1.00 82.25 100 ALA A C 1
ATOM 760 O O . ALA A 1 100 ? -29.136 -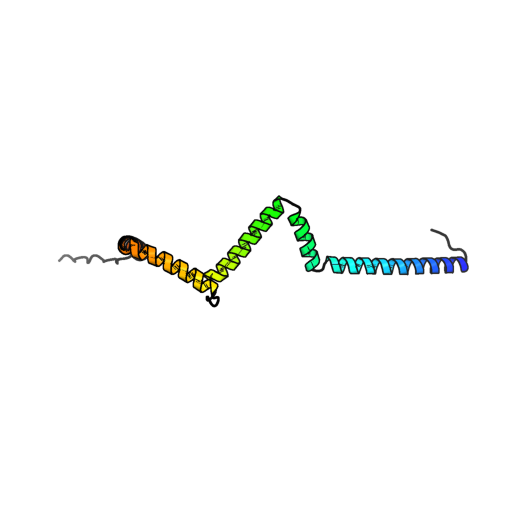9.439 35.503 1.00 82.25 100 ALA A O 1
ATOM 761 N N . GLY A 1 101 ? -27.131 -10.151 34.800 1.00 82.88 101 GLY A N 1
ATOM 762 C CA . GLY A 1 101 ? -26.582 -10.365 36.141 1.00 82.88 101 GLY A CA 1
ATOM 763 C C . GLY A 1 101 ? -26.433 -9.070 36.948 1.00 82.88 101 GLY A C 1
ATOM 764 O O . GLY A 1 101 ? -26.735 -9.045 38.143 1.00 82.88 101 GLY A O 1
ATOM 765 N N . VAL A 1 102 ? -26.019 -7.974 36.303 1.00 82.06 102 VAL A N 1
ATOM 766 C CA . VAL A 1 102 ? -25.923 -6.649 36.941 1.00 82.06 102 VAL A CA 1
ATOM 767 C C . VAL A 1 102 ? -27.308 -6.086 37.261 1.00 82.06 102 VAL A C 1
ATOM 769 O O . VAL A 1 102 ? -27.516 -5.581 38.369 1.00 82.06 102 VAL A O 1
ATOM 772 N N . ILE A 1 103 ? -28.259 -6.217 36.329 1.00 82.00 103 ILE A N 1
ATOM 773 C CA . ILE A 1 103 ? -29.654 -5.810 36.527 1.00 82.00 103 ILE A CA 1
ATOM 774 C C . ILE A 1 103 ? -30.288 -6.621 37.654 1.00 82.00 103 ILE A C 1
ATOM 776 O O . ILE A 1 103 ? -30.900 -6.030 38.532 1.00 82.00 103 ILE A O 1
ATOM 780 N N . ALA A 1 104 ? -30.102 -7.941 37.693 1.00 79.31 104 ALA A N 1
ATOM 781 C CA . ALA A 1 104 ? -30.667 -8.791 38.740 1.00 79.31 104 ALA A CA 1
ATOM 782 C C . ALA A 1 104 ? -30.186 -8.386 40.143 1.00 79.31 104 ALA A C 1
ATOM 784 O O . ALA A 1 104 ? -30.983 -8.339 41.075 1.00 79.31 104 ALA A O 1
ATOM 785 N N . LYS A 1 105 ? -28.904 -8.025 40.292 1.00 81.38 105 LYS A N 1
ATOM 786 C CA . LYS A 1 105 ? -28.327 -7.614 41.585 1.00 81.38 105 LYS A CA 1
ATOM 787 C C . LYS A 1 105 ? -28.704 -6.197 42.028 1.00 81.38 105 LYS A C 1
ATOM 789 O O . LYS A 1 105 ? -28.628 -5.906 43.214 1.00 81.38 105 LYS A O 1
ATOM 794 N N . ASN A 1 106 ? -29.075 -5.310 41.103 1.00 84.25 106 ASN A N 1
ATOM 795 C CA . ASN A 1 106 ? -29.316 -3.886 41.386 1.00 84.25 106 ASN A CA 1
ATOM 796 C C . ASN A 1 106 ? -30.650 -3.388 40.803 1.00 84.25 106 ASN A C 1
ATOM 798 O O . ASN A 1 106 ? -30.771 -2.221 40.421 1.00 84.25 106 ASN A O 1
ATOM 802 N N . SER A 1 107 ? -31.638 -4.281 40.695 1.00 78.06 107 SER A N 1
ATOM 803 C CA . SER A 1 107 ? -32.813 -4.078 39.840 1.00 78.06 107 SER A CA 1
ATOM 804 C C . SER A 1 107 ? -33.651 -2.856 40.219 1.00 78.06 107 SER A C 1
ATOM 806 O O . SER A 1 107 ? -34.078 -2.131 39.326 1.00 78.06 107 SER A O 1
ATOM 808 N N . GLU A 1 108 ? -33.832 -2.573 41.509 1.00 80.94 108 GLU A N 1
ATOM 809 C CA . GLU A 1 108 ? -34.599 -1.415 41.992 1.00 80.94 108 GLU A CA 1
ATOM 810 C C . GLU A 1 108 ? -33.916 -0.089 41.658 1.00 80.94 108 GLU A C 1
ATOM 812 O O . GLU A 1 108 ? -34.520 0.765 41.014 1.00 80.94 108 GLU A O 1
ATOM 817 N N . LYS A 1 109 ? -32.621 0.047 41.962 1.00 83.62 109 LYS A N 1
ATOM 818 C CA . LYS A 1 109 ? -31.853 1.271 41.669 1.00 83.62 109 LYS A CA 1
ATOM 819 C C . LYS A 1 109 ? -31.755 1.551 40.170 1.00 83.62 109 LYS A C 1
ATOM 821 O O . LYS A 1 109 ? -31.763 2.705 39.743 1.00 83.62 109 LYS A O 1
ATOM 826 N N . ILE A 1 110 ? -31.633 0.498 39.361 1.00 83.56 110 ILE A N 1
ATOM 827 C CA . ILE A 1 110 ? -31.592 0.620 37.901 1.00 83.56 110 ILE A CA 1
ATOM 828 C C . ILE A 1 110 ? -32.977 0.985 37.362 1.00 83.56 110 ILE A C 1
ATOM 830 O O . ILE A 1 110 ? -33.058 1.849 36.495 1.00 83.56 110 ILE A O 1
ATOM 834 N N . LYS A 1 111 ? -34.058 0.391 37.888 1.00 83.81 111 LYS A N 1
ATOM 835 C CA . LYS A 1 111 ? -35.437 0.745 37.517 1.00 83.81 111 LYS A CA 1
ATOM 836 C C . LYS A 1 111 ? -35.759 2.199 37.839 1.00 83.81 111 LYS A C 1
ATOM 838 O O . LYS A 1 111 ? -36.308 2.871 36.977 1.00 83.81 111 LYS A O 1
ATOM 843 N N . GLU A 1 112 ? -35.388 2.696 39.017 1.00 86.19 112 GLU A N 1
ATOM 844 C CA . GLU A 1 112 ? -35.617 4.094 39.405 1.00 86.19 112 GLU A CA 1
ATOM 845 C C . GLU A 1 112 ? -34.876 5.067 38.484 1.00 86.19 112 GLU A C 1
ATOM 847 O O . GLU A 1 112 ? -35.492 5.966 37.913 1.00 86.19 112 GLU A O 1
ATOM 852 N N . LYS A 1 113 ? -33.578 4.843 38.242 1.00 86.56 113 LYS A N 1
ATOM 853 C CA . LYS A 1 113 ? -32.791 5.688 37.328 1.00 86.56 113 LYS A CA 1
ATOM 854 C C . LYS A 1 113 ? -33.259 5.590 35.877 1.00 86.56 113 LYS A C 1
ATOM 856 O O . LYS A 1 113 ? -33.236 6.585 35.155 1.00 86.56 113 LYS A O 1
ATOM 861 N N . ALA A 1 114 ? -33.682 4.407 35.436 1.00 85.19 114 ALA A N 1
ATOM 862 C CA . ALA A 1 114 ? -34.244 4.213 34.104 1.00 85.19 114 ALA A CA 1
ATOM 863 C C . ALA A 1 114 ? -35.597 4.921 33.964 1.00 85.19 114 ALA A C 1
ATOM 865 O O . ALA A 1 114 ? -35.817 5.609 32.972 1.00 85.19 114 ALA A O 1
ATOM 866 N N . ALA A 1 115 ? -36.477 4.810 34.961 1.00 85.31 115 ALA A N 1
ATOM 867 C CA . ALA A 1 115 ? -37.760 5.504 34.996 1.00 85.31 115 ALA A CA 1
ATOM 868 C C . ALA A 1 115 ? -37.576 7.029 35.021 1.00 85.31 115 ALA A C 1
ATOM 870 O O . ALA A 1 115 ? -38.277 7.741 34.307 1.00 85.31 115 ALA A O 1
ATOM 871 N N . GLU A 1 116 ? -36.589 7.529 35.767 1.00 88.12 116 GLU A N 1
ATOM 872 C CA . GLU A 1 116 ? -36.227 8.946 35.793 1.00 88.12 116 GLU A CA 1
ATOM 873 C C . GLU A 1 116 ? -35.709 9.435 34.431 1.00 88.12 116 GLU A C 1
ATOM 875 O O . GLU A 1 116 ? -36.146 10.475 33.936 1.00 88.12 116 GLU A O 1
ATOM 880 N N . LEU A 1 117 ? -34.818 8.681 33.782 1.00 88.81 117 LEU A N 1
ATOM 881 C CA . LEU A 1 117 ? -34.312 9.006 32.445 1.00 88.81 117 LEU A CA 1
ATOM 882 C C . LEU A 1 117 ? -35.422 8.983 31.388 1.00 88.81 117 LEU A C 1
ATOM 884 O O . LEU A 1 117 ? -35.524 9.915 30.592 1.00 88.81 117 LEU A O 1
ATOM 888 N N . ILE A 1 118 ? -36.283 7.963 31.401 1.00 87.88 118 ILE A N 1
ATOM 889 C CA . ILE A 1 118 ? -37.432 7.857 30.491 1.00 87.88 118 ILE A CA 1
ATOM 890 C C . ILE A 1 118 ? -38.407 9.011 30.743 1.00 87.88 118 ILE A C 1
ATOM 892 O O . ILE A 1 118 ? -38.837 9.665 29.796 1.00 87.88 118 ILE A O 1
ATOM 896 N N . GLY A 1 119 ? -38.703 9.330 32.004 1.00 86.06 119 GLY A N 1
ATOM 897 C CA . GLY A 1 119 ? -39.544 10.468 32.372 1.00 86.06 119 GLY A CA 1
ATOM 898 C C . GLY A 1 119 ? -38.966 11.809 31.913 1.00 86.06 119 GLY A C 1
ATOM 899 O O . GLY A 1 119 ? -39.704 12.661 31.429 1.00 86.06 119 GLY A O 1
ATOM 900 N N . ARG A 1 120 ? -37.643 11.995 31.975 1.00 85.81 120 ARG A N 1
ATOM 901 C CA . ARG A 1 120 ? -36.967 13.209 31.483 1.00 85.81 120 ARG A CA 1
ATOM 902 C C . ARG A 1 120 ? -36.970 13.321 29.955 1.00 85.81 120 ARG A C 1
ATOM 904 O O . ARG A 1 120 ? -37.060 14.433 29.440 1.00 85.81 120 ARG A O 1
ATOM 911 N N . ILE A 1 121 ? -36.881 12.198 29.240 1.00 87.00 121 ILE A N 1
ATOM 912 C CA . ILE A 1 121 ? -36.831 12.163 27.769 1.00 87.00 121 ILE A CA 1
ATOM 913 C C . ILE A 1 121 ? -38.238 12.247 27.153 1.00 87.00 121 ILE A C 1
ATOM 915 O O . ILE A 1 121 ? -38.421 12.929 26.148 1.00 87.00 121 ILE A O 1
ATOM 919 N N . PHE A 1 122 ? -39.243 11.614 27.766 1.00 85.19 122 PHE A N 1
ATOM 920 C CA . PHE A 1 122 ? -40.605 11.518 27.220 1.00 85.19 122 PHE A CA 1
ATOM 921 C C . PHE A 1 122 ? -41.651 12.386 27.951 1.00 85.19 122 PHE A C 1
ATOM 923 O O . PHE A 1 122 ? -42.771 12.537 27.469 1.00 85.19 122 PHE A O 1
ATOM 930 N N . GLY A 1 123 ? -41.318 12.997 29.091 1.00 70.25 123 GLY A N 1
ATOM 931 C CA . GLY A 1 123 ? -42.267 13.688 29.977 1.00 70.25 123 GLY A CA 1
ATOM 932 C C . GLY A 1 123 ? -42.460 15.194 29.763 1.00 70.25 123 GLY A C 1
ATOM 933 O O . GLY A 1 123 ? -42.680 15.909 30.739 1.00 70.25 123 GLY A O 1
ATOM 934 N N . ARG A 1 124 ? -42.418 15.721 28.530 1.00 60.81 124 ARG A N 1
ATOM 935 C CA . ARG A 1 124 ? -42.771 17.135 28.253 1.00 60.81 124 ARG A CA 1
ATOM 936 C C . ARG A 1 124 ? -44.026 17.288 27.386 1.00 60.81 124 ARG A C 1
ATOM 938 O O . ARG A 1 124 ? -43.918 17.393 26.171 1.00 60.81 124 ARG A O 1
ATOM 945 N N . LYS A 1 125 ? -45.194 17.379 28.044 1.00 49.97 125 LYS A N 1
ATOM 946 C CA . LYS A 1 125 ? -46.239 18.433 27.907 1.00 49.97 125 LYS A CA 1
ATOM 947 C C . LYS A 1 125 ? -47.564 17.975 28.544 1.00 49.97 125 LYS A C 1
ATOM 949 O O . LYS A 1 125 ? -48.252 17.122 27.989 1.00 49.97 125 LYS A O 1
ATOM 954 N N . LYS A 1 126 ? -47.982 18.617 29.643 1.00 51.38 126 LYS A N 1
ATOM 955 C CA . LYS A 1 126 ? -49.414 18.806 29.943 1.00 51.38 126 LYS A CA 1
ATOM 956 C C . LYS A 1 126 ? -49.859 20.156 29.376 1.00 51.38 126 LYS A C 1
ATOM 958 O O . LYS A 1 126 ? -49.064 21.085 29.265 1.00 51.38 126 LYS A O 1
ATOM 963 N N . ARG A 1 127 ? -51.096 20.151 28.885 1.00 45.56 127 ARG A N 1
ATOM 964 C CA . ARG A 1 127 ? -51.705 21.082 27.932 1.00 45.56 127 ARG A CA 1
ATOM 965 C C . ARG A 1 127 ? -52.116 22.396 28.600 1.00 45.56 127 ARG A C 1
ATOM 967 O O . ARG A 1 127 ? -52.474 22.404 29.769 1.00 45.56 127 ARG A O 1
ATOM 974 N N . TYR A 1 128 ? -52.083 23.462 27.805 1.00 52.25 128 TYR A N 1
ATOM 975 C CA . TYR A 1 128 ? -52.720 24.752 28.060 1.00 52.25 128 TYR A CA 1
ATOM 976 C C . TYR A 1 128 ? -54.197 24.562 28.437 1.00 52.25 128 TYR A C 1
ATOM 978 O O . TYR A 1 128 ? -54.920 23.847 27.740 1.00 52.25 128 TYR A O 1
ATOM 986 N N . GLN A 1 129 ? -54.614 25.190 29.533 1.00 57.59 129 GLN A N 1
ATOM 987 C CA . GLN A 1 129 ? -55.998 25.298 29.975 1.00 57.59 129 GLN A CA 1
ATOM 988 C C . GLN A 1 129 ? -56.345 26.788 29.855 1.00 57.59 129 GLN A C 1
ATOM 990 O O . GLN A 1 129 ? -55.702 27.578 30.542 1.00 57.59 129 GLN A O 1
ATOM 995 N N . PRO A 1 130 ? -57.222 27.207 28.924 1.00 54.22 130 PRO A N 1
ATOM 996 C CA . PRO A 1 130 ? -57.637 28.600 28.868 1.00 54.22 130 PRO A CA 1
ATOM 997 C C . PRO A 1 130 ? -58.537 28.902 30.065 1.00 54.22 130 PRO A C 1
ATOM 999 O O . PRO A 1 130 ? -59.465 28.141 30.352 1.00 54.22 130 PRO A O 1
ATOM 1002 N N . ASP A 1 131 ? -58.242 30.006 30.742 1.00 59.09 131 ASP A N 1
ATOM 1003 C CA . ASP A 1 131 ? -59.091 30.579 31.776 1.00 59.09 131 ASP A CA 1
ATOM 1004 C C . ASP A 1 131 ? -60.441 30.951 31.151 1.00 59.09 131 ASP A C 1
ATOM 1006 O O . ASP A 1 131 ? -60.515 31.676 30.155 1.00 59.09 131 ASP A O 1
ATOM 1010 N N . ILE A 1 132 ? -61.513 30.396 31.709 1.00 59.59 132 ILE A N 1
ATOM 1011 C CA . ILE A 1 132 ? -62.880 30.763 31.357 1.00 59.59 132 ILE A CA 1
ATOM 1012 C C . ILE A 1 13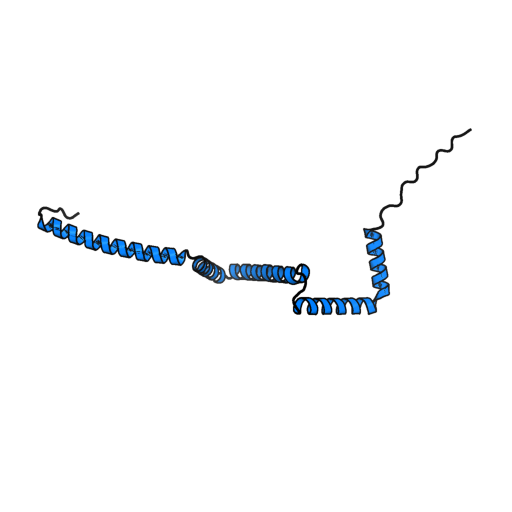2 ? -63.103 32.128 32.007 1.00 59.59 132 ILE A C 1
ATOM 1014 O O . ILE A 1 132 ? -63.084 32.237 33.230 1.00 59.59 132 ILE A O 1
ATOM 1018 N N . ILE A 1 133 ? -63.238 33.171 31.190 1.00 57.44 133 ILE A N 1
ATOM 1019 C CA . ILE A 1 133 ? -63.632 34.501 31.653 1.00 57.44 133 ILE A CA 1
ATOM 1020 C C . ILE 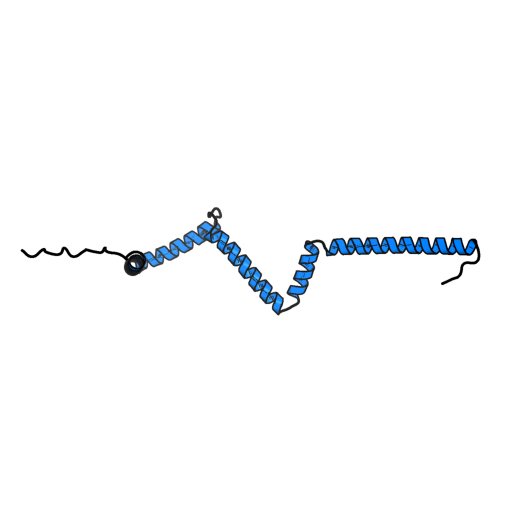A 1 133 ? -65.072 34.364 32.154 1.00 57.44 133 ILE A C 1
ATOM 1022 O O . ILE A 1 133 ? -65.977 34.094 31.365 1.00 57.44 133 ILE A O 1
ATOM 1026 N N . GLU A 1 134 ? -65.270 34.487 33.465 1.00 53.19 134 GLU A N 1
ATOM 1027 C CA . GLU A 1 134 ? -66.592 34.721 34.036 1.00 53.19 134 GLU A CA 1
ATOM 1028 C C . GLU A 1 134 ? -67.065 36.099 33.555 1.00 53.19 134 GLU A C 1
ATOM 1030 O O . GLU A 1 134 ? -66.487 37.126 33.911 1.00 53.19 134 GLU A O 1
ATOM 1035 N N . GLU A 1 135 ? -68.081 36.111 32.688 1.00 51.47 135 GLU A N 1
ATOM 1036 C CA . GLU A 1 135 ? -68.841 37.320 32.381 1.00 51.47 135 GLU A CA 1
ATOM 1037 C C . GLU A 1 135 ? -69.587 37.771 33.640 1.00 51.47 135 GLU A C 1
ATOM 1039 O O . GLU A 1 135 ? -70.410 37.054 34.215 1.00 51.47 135 GLU A O 1
ATOM 1044 N N . GLU A 1 136 ? -69.262 38.984 34.070 1.00 55.75 136 GLU A N 1
ATOM 1045 C CA . GLU A 1 136 ? -69.940 39.717 35.122 1.00 55.75 136 GLU A CA 1
ATOM 1046 C C . GLU A 1 136 ? -71.279 40.264 34.585 1.00 55.75 136 GLU A C 1
ATOM 1048 O O . GLU A 1 136 ? -71.283 41.117 33.705 1.00 55.75 136 GLU A O 1
ATOM 1053 N N . LYS A 1 137 ? -72.375 39.754 35.161 1.00 44.28 137 LYS A N 1
ATOM 1054 C CA . LYS A 1 137 ? -73.698 40.373 35.394 1.00 44.28 137 LYS A CA 1
ATOM 1055 C C . LYS A 1 137 ? -74.509 40.972 34.231 1.00 44.28 137 LYS A C 1
ATOM 1057 O O . LYS A 1 137 ? -74.156 42.042 33.697 1.00 44.28 137 LYS A O 1
#

Foldseek 3Di:
DDDDDDPVSVVVVVVVVVVVVVVVVVVVVVVVVVVVVCPPPVNVCVVVVVVLCVDPVSVVVVVVVCCVVVVVVVCCCLPVNPPPDPVSVVVVVVVVVVVVVVCVVCVVVCVVVVVVVCCVVPVDDDDDDDDDPPDDD

pLDDT: mean 79.7, std 12.41, range [44.28, 94.94]

Radius of gyration: 39.84 Å; chains: 1; bounding box: 104×59×95 Å